Protein AF-A0A0N4YUX0-F1 (afdb_monomer)

Solvent-accessible surface area (backbone atoms only — not comparable to full-atom values): 8823 Å² total; per-residue (Å²): 139,81,87,86,78,88,76,80,74,81,72,75,75,76,70,77,75,61,90,71,56,71,70,41,81,44,76,43,88,58,68,46,72,51,75,52,65,40,68,67,52,82,41,48,25,62,46,74,36,71,28,44,40,40,41,39,42,43,87,66,28,19,44,30,41,37,63,78,43,41,24,34,42,57,51,41,85,89,80,67,41,58,74,42,21,30,42,34,46,33,42,29,42,97,86,71,50,78,45,77,57,67,70,45,44,18,65,63,73,63,77,70,44,80,50,95,24,27,32,39,37,43,35,40,39,18,68,47,60,35,81,81,21,30,30,36,32,34,36,41,38,36,37,48,45,71,62,50,55,55,54,56,60,66,72,72,114

Secondary structure (DSSP, 8-state):
------------------S----EEEEESS-EEEEEE-TTTTSPPPSSEEEEEEEEE-TTEEEEEEEEEEE-PPPPTTT-S--SEEEEEEEEPTTS-EEEEEEE-SSSPPPPEE-SSSEEEEEEEESS--TT--EEEEEEEEEEHHHHHHHHHHTT-

Organism: Nippostrongylus brasiliensis (NCBI:txid27835)

Nearest PDB structures (foldseek):
  4gz9-assembly1_A  TM=8.360E-01  e=1.068E-08  Mus musculus
  5cis-assembly1_A-2  TM=8.622E-01  e=3.166E-08  Rattus norvegicus
  5ckm-assembly1_A-2  TM=8.846E-01  e=2.363E-07  Rattus norvegicus
  4aqb-assembly1_A-2  TM=9.130E-01  e=7.396E-07  Homo sapiens
  7m0r-assembly1_F  TM=8.073E-01  e=2.008E-07  Mus musculus

Foldseek 3Di:
DDDDDPPPPPPPPPPVDDLEADEAEAEDQAKDKDKDFAPPPQAWHAAPYKYKYKQFYDLQKFKKKFWPFAFFDAADPPPNADDAKWKWKWAQAPVRDIDTDHTDGHGDGDDIGGDNHRIMMIIIHHHHTRNPTRHTMMMMIIHGSVVVVVVVVVVPD

Sequence (157 aa):
MRPVVWLLACTAIRTTAAAECADRHIFSDRPSTGTLESPAFPTPYRSGLSCLYNISTVSSNVVHITFLSFDLAENNRDSGQCLEAYVLVVVVDRLGKEHIGNRFCGSSLPAKIETMQPTVYVQFVSTAPGKHHRGFRLRYEIIYEGLFICQVASKKM

InterPro domains:
  IPR000859 CUB domain [PF00431] (32-140)
  IPR000859 CUB domain [PS01180] (21-143)
  IPR000859 CUB domain [SM00042] (22-143)
  IPR000859 CUB domain [cd00041] (31-142)
  IPR035914 Spermadhesin, CUB domain superfamily [G3DSA:2.60.120.290] (15-143)
  IPR035914 Spermadhesin, CUB domain superfamily [SSF49854] (31-142)
  IPR052129 Spermadhesin-Link domain-containing protein [PTHR46908] (32-146)

pLDDT: mean 86.95, std 16.77, range [38.97, 98.38]

Structure (mmCIF, N/CA/C/O backbone):
data_AF-A0A0N4YUX0-F1
#
_entry.id   AF-A0A0N4YUX0-F1
#
loop_
_atom_site.group_PDB
_atom_site.id
_atom_site.type_symbol
_atom_site.label_atom_id
_atom_site.label_alt_id
_atom_site.label_comp_id
_atom_site.label_asym_id
_atom_site.label_entity_id
_atom_site.label_seq_id
_atom_site.pdbx_PDB_ins_code
_atom_site.Cartn_x
_atom_site.Cartn_y
_atom_site.Cartn_z
_atom_site.occupancy
_atom_site.B_iso_or_equiv
_atom_site.auth_seq_id
_atom_site.auth_comp_id
_atom_site.auth_asym_id
_atom_site.auth_atom_id
_atom_site.pdbx_PDB_model_num
ATOM 1 N N . MET A 1 1 ? -38.141 -1.960 -53.283 1.00 38.97 1 MET A N 1
ATOM 2 C CA . MET A 1 1 ? -36.704 -1.610 -53.250 1.00 38.97 1 MET A CA 1
ATOM 3 C C . MET A 1 1 ? -36.328 -1.196 -51.828 1.00 38.97 1 MET A C 1
ATOM 5 O O . MET A 1 1 ? -37.071 -0.441 -51.222 1.00 38.97 1 MET A O 1
ATOM 9 N N . ARG A 1 2 ? -35.228 -1.740 -51.297 1.00 42.94 2 ARG A N 1
ATOM 10 C CA . ARG A 1 2 ? -34.439 -1.261 -50.132 1.00 42.94 2 ARG A CA 1
ATOM 11 C C . ARG A 1 2 ? -33.090 -0.750 -50.704 1.00 42.94 2 ARG A C 1
ATOM 13 O O . ARG A 1 2 ? -32.870 -1.037 -51.883 1.00 42.94 2 ARG A O 1
ATOM 20 N N . PRO A 1 3 ? -32.154 -0.113 -49.965 1.00 51.50 3 PRO A N 1
ATOM 21 C CA . PRO A 1 3 ? -32.100 0.241 -48.536 1.00 51.50 3 PRO A CA 1
ATOM 22 C C . PRO A 1 3 ? -32.403 1.762 -48.372 1.00 51.50 3 PRO A C 1
ATOM 24 O O . PRO A 1 3 ? -33.181 2.256 -49.177 1.00 51.50 3 PRO A O 1
ATOM 27 N N . VAL A 1 4 ? -31.986 2.570 -47.381 1.00 48.25 4 VAL A N 1
ATOM 28 C CA . VAL A 1 4 ? -31.017 2.467 -46.265 1.00 48.25 4 VAL A CA 1
ATOM 29 C C . VAL A 1 4 ? -31.603 3.112 -45.000 1.00 48.25 4 VAL A C 1
ATOM 31 O O . VAL A 1 4 ? -32.306 4.113 -45.080 1.00 48.25 4 VAL A O 1
ATOM 34 N N . VAL A 1 5 ? -31.265 2.561 -43.830 1.00 53.12 5 VAL A N 1
ATOM 35 C CA . VAL A 1 5 ? -31.385 3.230 -42.524 1.00 53.12 5 VAL A CA 1
ATOM 36 C C . VAL A 1 5 ? -29.972 3.572 -42.065 1.00 53.12 5 VAL A C 1
ATOM 38 O O . VAL A 1 5 ? -29.133 2.675 -41.970 1.00 53.12 5 VAL A O 1
ATOM 41 N N . TRP A 1 6 ? -29.704 4.844 -41.770 1.00 47.09 6 TRP A N 1
ATOM 42 C CA . TRP A 1 6 ? -28.454 5.254 -41.131 1.00 47.09 6 TRP A CA 1
ATOM 43 C C . TRP A 1 6 ? -28.484 4.837 -39.660 1.00 47.09 6 TRP A C 1
ATOM 45 O O . TRP A 1 6 ? -28.884 5.600 -38.784 1.00 47.09 6 TRP A O 1
ATOM 55 N N . LEU A 1 7 ? -28.065 3.601 -39.391 1.00 50.62 7 LEU A N 1
ATOM 56 C CA . LEU A 1 7 ? -27.664 3.209 -38.048 1.00 50.62 7 LEU A CA 1
ATOM 57 C C . LEU A 1 7 ? -26.413 4.015 -37.699 1.00 50.62 7 LEU A C 1
ATOM 59 O O . LEU A 1 7 ? -25.315 3.696 -38.155 1.00 50.62 7 LEU A O 1
ATOM 63 N N . LEU A 1 8 ? -26.587 5.056 -36.883 1.00 52.88 8 LEU A N 1
ATOM 64 C CA . LEU A 1 8 ? -25.489 5.654 -36.137 1.00 52.88 8 LEU A CA 1
ATOM 65 C C . LEU A 1 8 ? -24.949 4.575 -35.202 1.00 52.88 8 LEU A C 1
ATOM 67 O O . LEU A 1 8 ? -25.448 4.375 -34.094 1.00 52.88 8 LEU A O 1
ATOM 71 N N . ALA A 1 9 ? -23.951 3.838 -35.684 1.00 54.81 9 ALA A N 1
ATOM 72 C CA . ALA A 1 9 ? -23.185 2.936 -34.858 1.00 54.81 9 ALA A CA 1
ATOM 73 C C . ALA A 1 9 ? -22.519 3.789 -33.778 1.00 54.81 9 ALA A C 1
ATOM 75 O O . ALA A 1 9 ? -21.535 4.480 -34.036 1.00 54.81 9 ALA A O 1
ATOM 76 N N . CYS A 1 10 ? -23.071 3.746 -32.566 1.00 53.88 10 CYS A N 1
ATOM 77 C CA . CYS A 1 10 ? -22.393 4.232 -31.379 1.00 53.88 10 CYS A CA 1
ATOM 78 C C . CYS A 1 10 ? -21.244 3.256 -31.104 1.00 53.88 10 CYS A C 1
ATOM 80 O O . CYS A 1 10 ? -21.341 2.354 -30.272 1.00 53.88 10 CYS A O 1
ATOM 82 N N . THR A 1 11 ? -20.178 3.369 -31.900 1.00 52.44 11 THR A N 1
ATOM 83 C CA . THR A 1 11 ? -18.945 2.626 -31.705 1.00 52.44 11 THR A CA 1
ATOM 84 C C . THR A 1 11 ? -18.334 3.141 -30.420 1.00 52.44 11 THR A C 1
ATOM 86 O O . THR A 1 11 ? -17.579 4.113 -30.427 1.00 52.44 11 THR A O 1
ATOM 89 N N . ALA A 1 12 ? -18.678 2.483 -29.314 1.00 56.09 12 ALA A N 1
ATOM 90 C CA . ALA A 1 12 ? -17.878 2.528 -28.112 1.00 56.09 12 ALA A CA 1
ATOM 91 C C . ALA A 1 12 ? -16.455 2.166 -28.537 1.00 56.09 12 ALA A C 1
ATOM 93 O O . ALA A 1 12 ? -16.168 1.013 -28.877 1.00 56.09 12 ALA A O 1
ATOM 94 N N . ILE A 1 13 ? -15.591 3.182 -28.600 1.00 53.44 13 ILE A N 1
ATOM 95 C CA . ILE A 1 13 ? -14.168 2.989 -28.815 1.00 53.44 13 ILE A CA 1
ATOM 96 C C . ILE A 1 13 ? -13.748 2.074 -27.677 1.00 53.44 13 ILE A C 1
ATOM 98 O O . ILE A 1 13 ? -13.809 2.462 -26.512 1.00 53.44 13 ILE A O 1
ATOM 102 N N . ARG A 1 14 ? -13.371 0.837 -28.012 1.00 55.72 14 ARG A N 1
ATOM 103 C CA . ARG A 1 14 ? -12.678 -0.030 -27.069 1.00 55.72 14 ARG A CA 1
ATOM 104 C C . ARG A 1 14 ? -11.310 0.596 -26.862 1.00 55.72 14 ARG A C 1
ATOM 106 O O . ARG A 1 14 ? -10.351 0.220 -27.532 1.00 55.72 14 ARG A O 1
ATOM 113 N N . THR A 1 15 ? -11.237 1.563 -25.949 1.00 52.31 15 THR A N 1
ATOM 114 C CA . THR A 1 15 ? -10.006 1.844 -25.228 1.00 52.31 15 THR A CA 1
ATOM 115 C C . THR A 1 15 ? -9.495 0.491 -24.777 1.00 52.31 15 THR A C 1
ATOM 117 O O . THR A 1 15 ? -10.184 -0.254 -24.076 1.00 52.31 15 THR A O 1
ATOM 120 N N . THR A 1 16 ? -8.323 0.118 -25.277 1.00 50.00 16 THR A N 1
ATOM 121 C CA . THR A 1 16 ? -7.610 -1.040 -24.768 1.00 50.00 16 THR A CA 1
ATOM 122 C C . THR A 1 16 ? -7.264 -0.695 -23.336 1.00 50.00 16 THR A C 1
ATOM 124 O O . THR A 1 16 ? -6.280 0.011 -23.109 1.00 50.00 16 THR A O 1
ATOM 127 N N . ALA A 1 17 ? -8.110 -1.130 -22.400 1.00 49.94 17 ALA A N 1
ATOM 128 C CA . ALA A 1 17 ? -7.808 -1.059 -20.988 1.00 49.94 17 ALA A CA 1
ATOM 129 C C . ALA A 1 17 ? -6.388 -1.600 -20.829 1.00 49.94 17 ALA A C 1
ATOM 131 O O . ALA A 1 17 ? -6.085 -2.734 -21.233 1.00 49.94 17 ALA A O 1
ATOM 132 N N . ALA A 1 18 ? -5.506 -0.763 -20.280 1.00 49.44 18 ALA A N 1
ATOM 133 C CA . ALA A 1 18 ? -4.288 -1.279 -19.686 1.00 49.44 18 ALA A CA 1
ATOM 134 C C . ALA A 1 18 ? -4.705 -2.334 -18.647 1.00 49.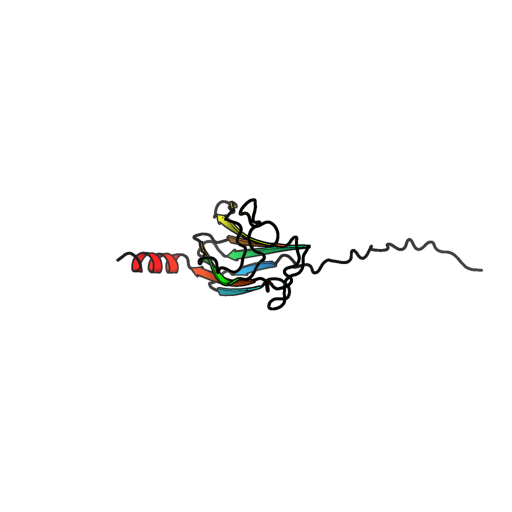44 18 ALA A C 1
ATOM 136 O O . ALA A 1 18 ? -5.879 -2.437 -18.299 1.00 49.44 18 ALA A O 1
ATOM 137 N N . ALA A 1 19 ? -3.784 -3.169 -18.169 1.00 57.28 19 ALA A N 1
ATOM 138 C CA . ALA A 1 19 ? -4.135 -4.185 -17.176 1.00 57.28 19 ALA A CA 1
ATOM 139 C C . ALA A 1 19 ? -4.547 -3.512 -15.849 1.00 57.28 19 ALA A C 1
ATOM 141 O O . ALA A 1 19 ? -3.728 -3.344 -14.952 1.00 57.28 19 ALA A O 1
ATOM 142 N N . GLU A 1 20 ? -5.801 -3.078 -15.765 1.00 66.62 20 GLU A N 1
ATOM 143 C CA . GLU A 1 20 ? -6.305 -2.170 -14.750 1.00 66.62 20 GLU A CA 1
ATOM 144 C C . GLU A 1 20 ? -6.511 -2.942 -13.456 1.00 66.62 20 GLU A C 1
ATOM 146 O O . GLU A 1 20 ? -7.346 -3.843 -13.345 1.00 66.62 20 GLU A O 1
ATOM 151 N N . CYS A 1 21 ? -5.744 -2.561 -12.441 1.00 79.44 21 CYS A N 1
ATOM 152 C CA . CYS A 1 21 ? -6.210 -2.742 -11.085 1.00 79.44 21 CYS A CA 1
ATOM 153 C C . CYS A 1 21 ? -7.435 -1.856 -10.886 1.00 79.44 21 CYS A C 1
ATOM 155 O O . CYS A 1 21 ? -7.328 -0.635 -10.899 1.00 79.44 21 CYS A O 1
ATOM 157 N N . ALA A 1 22 ? -8.590 -2.484 -10.691 1.00 80.06 22 ALA A N 1
ATOM 158 C CA . ALA A 1 22 ? -9.763 -1.780 -10.208 1.00 80.06 22 ALA A CA 1
ATOM 159 C C . ALA A 1 22 ? -9.516 -1.280 -8.779 1.00 80.06 22 ALA A C 1
ATOM 161 O O . ALA A 1 22 ? -8.909 -1.989 -7.966 1.00 80.06 22 ALA A O 1
ATOM 162 N N . ASP A 1 23 ? -10.042 -0.099 -8.466 1.00 88.75 23 ASP A N 1
ATOM 163 C CA . ASP A 1 23 ? -10.082 0.398 -7.096 1.00 88.75 23 ASP A CA 1
ATOM 164 C C . ASP A 1 23 ? -10.910 -0.546 -6.219 1.00 88.75 23 ASP A C 1
ATOM 166 O O . ASP A 1 23 ? -11.981 -1.027 -6.604 1.00 88.75 23 ASP A O 1
ATOM 170 N N . ARG A 1 24 ? -10.405 -0.839 -5.019 1.00 94.31 24 ARG A N 1
ATOM 171 C CA . ARG A 1 24 ? -11.032 -1.785 -4.090 1.00 94.31 24 ARG A CA 1
ATOM 172 C C . ARG A 1 24 ? -11.340 -1.106 -2.772 1.00 94.31 24 ARG A C 1
ATOM 174 O O . ARG A 1 24 ? -10.431 -0.716 -2.044 1.00 94.31 24 ARG A O 1
ATOM 181 N N . HIS A 1 25 ? -12.625 -1.051 -2.437 1.00 96.12 25 HIS A N 1
ATOM 182 C CA . HIS A 1 25 ? -13.083 -0.690 -1.102 1.00 96.12 25 HIS A CA 1
ATOM 183 C C . HIS A 1 25 ? -13.262 -1.951 -0.248 1.00 96.12 25 HIS A C 1
ATOM 185 O O . HIS A 1 25 ? -13.881 -2.925 -0.679 1.00 96.12 25 HIS A O 1
ATOM 191 N N . ILE A 1 26 ? -12.692 -1.935 0.952 1.00 97.56 26 ILE A N 1
ATOM 192 C CA . ILE A 1 26 ? -12.676 -3.036 1.912 1.00 97.56 26 ILE A CA 1
ATOM 193 C C . ILE A 1 26 ? -13.175 -2.467 3.231 1.00 97.56 26 ILE A C 1
ATOM 195 O O . ILE A 1 26 ? -12.452 -1.730 3.894 1.00 97.56 26 ILE A O 1
ATOM 199 N N . PHE A 1 27 ? -14.404 -2.818 3.600 1.00 97.62 27 PHE A N 1
ATOM 200 C CA . PHE A 1 27 ? -15.017 -2.411 4.859 1.00 97.62 27 PHE A CA 1
ATOM 201 C C . PHE A 1 27 ? -15.262 -3.627 5.758 1.00 97.62 27 PHE A C 1
ATOM 203 O O . PHE A 1 27 ? -15.713 -4.668 5.278 1.00 97.62 27 PHE A O 1
ATOM 210 N N . SER A 1 28 ? -15.003 -3.483 7.058 1.00 97.62 28 SER A N 1
ATOM 211 C CA . SER A 1 28 ? -15.371 -4.464 8.087 1.00 97.62 28 SER A CA 1
ATOM 212 C C . SER A 1 28 ? -15.832 -3.748 9.357 1.00 97.62 28 SER A C 1
ATOM 214 O O . SER A 1 28 ? -15.155 -2.846 9.839 1.00 97.62 28 SER A O 1
ATOM 216 N N . ASP A 1 29 ? -16.960 -4.162 9.937 1.00 96.06 29 ASP A N 1
ATOM 217 C CA . ASP A 1 29 ? -17.444 -3.684 11.244 1.00 96.06 29 ASP A CA 1
ATOM 218 C C . ASP A 1 29 ? -16.708 -4.348 12.426 1.00 96.06 29 ASP A C 1
ATOM 220 O O . ASP A 1 29 ? -16.715 -3.851 13.553 1.00 96.06 29 ASP A O 1
ATOM 224 N N . ARG A 1 30 ? -16.054 -5.483 12.168 1.00 95.19 30 ARG A N 1
ATOM 225 C CA . ARG A 1 30 ? -15.401 -6.344 13.163 1.00 95.19 30 ARG A CA 1
ATOM 226 C C . ARG A 1 30 ? -13.910 -6.507 12.874 1.00 95.19 30 ARG A C 1
ATOM 228 O O . ARG A 1 30 ? -13.489 -6.307 11.728 1.00 95.19 30 ARG A O 1
ATOM 235 N N . PRO A 1 31 ? -13.114 -6.938 13.870 1.00 95.56 31 PRO A N 1
ATOM 236 C CA . PRO A 1 31 ? -11.752 -7.378 13.631 1.00 95.56 31 PRO A CA 1
ATOM 237 C C . PRO A 1 31 ? -11.700 -8.453 12.550 1.00 95.56 31 PRO A C 1
ATOM 239 O O . PRO A 1 31 ? -12.460 -9.421 12.571 1.00 95.56 31 PRO A O 1
ATOM 242 N N . SER A 1 32 ? -10.806 -8.261 11.595 1.00 96.81 32 SER A N 1
ATOM 243 C CA . SER A 1 32 ? -10.620 -9.147 10.452 1.00 96.81 32 SER A CA 1
ATOM 244 C C . SER A 1 32 ? -9.209 -8.976 9.908 1.00 96.81 32 SER A C 1
ATOM 246 O O . SER A 1 32 ? -8.543 -7.972 10.160 1.00 96.81 32 SER A O 1
ATOM 248 N N . THR A 1 33 ? -8.728 -9.961 9.161 1.00 97.62 33 THR A N 1
ATOM 249 C CA . THR A 1 33 ? -7.443 -9.864 8.469 1.00 97.62 33 THR A CA 1
ATOM 250 C C . THR A 1 33 ? -7.627 -10.263 7.016 1.00 97.62 33 THR A C 1
ATOM 252 O O . THR A 1 33 ? -8.528 -11.028 6.670 1.00 97.62 33 THR A O 1
ATOM 255 N N . GLY A 1 34 ? -6.782 -9.728 6.146 1.00 97.62 34 GLY A N 1
ATOM 256 C CA . GLY A 1 34 ? -6.795 -10.069 4.732 1.00 97.62 34 GLY A CA 1
ATOM 257 C C . GLY A 1 34 ? -5.492 -9.679 4.061 1.00 97.62 34 GLY A C 1
ATOM 258 O O . GLY A 1 34 ? -4.621 -9.058 4.672 1.00 97.62 34 GLY A O 1
ATOM 259 N N . THR A 1 35 ? -5.334 -10.066 2.800 1.00 97.81 35 THR A N 1
ATOM 260 C CA . THR A 1 35 ? -4.120 -9.783 2.029 1.00 97.81 35 THR A CA 1
ATOM 261 C C . THR A 1 35 ? -4.422 -8.991 0.772 1.00 97.81 35 THR A C 1
ATOM 263 O O . THR A 1 35 ? -5.437 -9.217 0.112 1.00 97.81 35 THR A O 1
ATOM 266 N N . LEU A 1 36 ? -3.508 -8.084 0.434 1.00 96.75 36 LEU A N 1
ATOM 267 C CA . LEU A 1 36 ? -3.499 -7.329 -0.813 1.00 96.75 36 LEU A CA 1
ATOM 268 C C . LEU A 1 36 ? -2.203 -7.611 -1.554 1.00 96.75 36 LEU A C 1
ATOM 270 O O . LEU A 1 36 ? -1.140 -7.734 -0.946 1.00 96.75 36 LEU A O 1
ATOM 274 N N . GLU A 1 37 ? -2.315 -7.723 -2.866 1.00 96.19 37 GLU A N 1
ATOM 275 C CA . GLU A 1 37 ? -1.230 -8.090 -3.763 1.00 96.19 37 GLU A CA 1
ATOM 276 C C . GLU A 1 37 ? -1.223 -7.126 -4.947 1.00 96.19 37 GLU A C 1
ATOM 278 O O . GLU A 1 37 ? -2.278 -6.664 -5.388 1.00 96.19 37 GLU A O 1
ATOM 283 N N . SER A 1 38 ? -0.039 -6.817 -5.467 1.00 95.00 38 SER A N 1
ATOM 284 C CA . SER A 1 38 ? 0.088 -6.111 -6.742 1.00 95.00 38 SER A CA 1
ATOM 285 C C . SER A 1 38 ? -0.534 -6.927 -7.885 1.00 95.00 38 SER A C 1
ATOM 287 O O . SER A 1 38 ? -0.489 -8.161 -7.849 1.00 95.00 38 SER A O 1
ATOM 289 N N . PRO A 1 39 ? -1.055 -6.281 -8.944 1.00 93.00 39 PRO A N 1
ATOM 290 C CA . PRO A 1 39 ? -1.593 -6.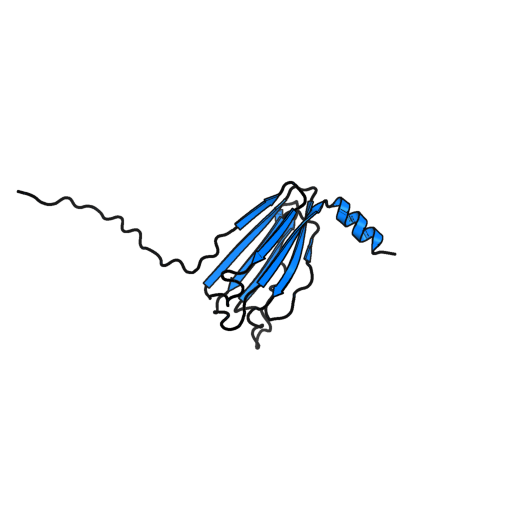987 -10.103 1.00 93.00 39 PRO A CA 1
ATOM 291 C C . PRO A 1 39 ? -0.611 -8.014 -10.671 1.00 93.00 39 PRO A C 1
ATOM 293 O O . PRO A 1 39 ? 0.560 -7.707 -10.889 1.00 93.00 39 PRO A O 1
ATOM 296 N N . ALA A 1 40 ? -1.119 -9.222 -10.922 1.00 91.12 40 ALA A N 1
ATOM 297 C CA . ALA A 1 40 ? -0.375 -10.383 -11.413 1.00 91.12 40 ALA A CA 1
ATOM 298 C C . ALA A 1 40 ? 0.728 -10.953 -10.488 1.00 91.12 40 ALA A C 1
ATOM 300 O O . ALA A 1 40 ? 1.469 -11.829 -10.936 1.00 91.12 40 ALA A O 1
ATOM 301 N N . PHE A 1 41 ? 0.815 -10.554 -9.211 1.00 93.50 41 PHE A N 1
ATOM 302 C CA . PHE A 1 41 ? 1.690 -11.211 -8.223 1.00 93.50 41 PHE A CA 1
ATOM 303 C C . PHE A 1 41 ? 1.464 -12.744 -8.212 1.00 93.50 41 PHE A C 1
ATOM 305 O O . PHE A 1 41 ? 0.316 -13.181 -8.302 1.00 93.50 41 PHE A O 1
ATOM 312 N N . PRO A 1 42 ? 2.511 -13.591 -8.111 1.00 95.12 42 PRO A N 1
ATOM 313 C CA . PRO A 1 42 ? 3.930 -13.274 -7.919 1.00 95.12 42 PRO A CA 1
ATOM 314 C C . PRO A 1 42 ? 4.715 -13.053 -9.228 1.00 95.12 42 PRO A C 1
ATOM 316 O O . PRO A 1 42 ? 5.945 -13.115 -9.214 1.00 95.12 42 PRO A O 1
ATOM 319 N N . THR A 1 43 ? 4.046 -12.851 -10.367 1.00 94.31 43 THR A N 1
ATOM 320 C CA . THR A 1 43 ? 4.712 -12.479 -11.628 1.00 94.31 43 THR A CA 1
ATOM 321 C C . THR A 1 43 ? 5.011 -10.972 -11.667 1.00 94.31 43 THR A C 1
ATOM 323 O O . THR A 1 43 ? 4.356 -10.211 -10.952 1.00 94.31 43 THR A O 1
ATOM 326 N N . PRO A 1 44 ? 5.992 -10.511 -12.469 1.00 94.62 44 PRO A N 1
ATOM 327 C CA . PRO A 1 44 ? 6.376 -9.102 -12.499 1.00 94.62 44 PRO A CA 1
ATOM 328 C C . PRO A 1 44 ? 5.238 -8.151 -12.880 1.00 94.62 44 PRO A C 1
ATOM 330 O O . PRO A 1 44 ? 4.506 -8.387 -13.845 1.00 94.62 44 PRO A O 1
ATOM 333 N N . TYR A 1 45 ? 5.125 -7.037 -12.153 1.00 93.31 45 TYR A N 1
ATOM 334 C CA . TYR A 1 45 ? 4.085 -6.041 -12.409 1.00 93.31 45 TYR A CA 1
ATOM 335 C C . TYR A 1 45 ? 4.311 -5.299 -13.737 1.00 93.31 45 TYR A C 1
ATOM 337 O O . TYR A 1 45 ? 5.435 -5.121 -14.223 1.00 93.31 45 TYR A O 1
ATOM 345 N N . ARG A 1 46 ? 3.207 -4.835 -14.326 1.00 93.12 46 ARG A N 1
ATOM 346 C CA . ARG A 1 46 ? 3.191 -4.062 -15.576 1.00 93.12 46 ARG A CA 1
ATOM 347 C C . ARG A 1 46 ? 3.333 -2.563 -15.298 1.00 93.12 46 ARG A C 1
ATOM 349 O O . ARG A 1 46 ? 3.015 -2.107 -14.208 1.00 93.12 46 ARG A O 1
ATOM 356 N N . SER A 1 47 ? 3.770 -1.810 -16.303 1.00 93.31 47 SER A N 1
ATOM 357 C CA . SER A 1 47 ? 3.708 -0.344 -16.321 1.00 93.31 47 SER A CA 1
ATOM 358 C C . SER A 1 47 ? 2.280 0.167 -16.512 1.00 93.31 47 SER A C 1
ATOM 360 O O . SER A 1 47 ? 1.456 -0.517 -17.122 1.00 93.31 47 SER A O 1
ATOM 362 N N . GLY A 1 48 ? 2.030 1.410 -16.101 1.00 92.19 48 GLY A N 1
ATOM 363 C CA . GLY A 1 48 ? 0.744 2.089 -16.277 1.00 92.19 48 GLY A CA 1
ATOM 364 C C . GLY A 1 48 ? -0.288 1.718 -15.213 1.00 92.19 48 GLY A C 1
ATOM 365 O O . GLY A 1 48 ? -1.482 1.763 -15.490 1.00 92.19 48 GLY A O 1
ATOM 366 N N . LEU A 1 49 ? 0.159 1.319 -14.019 1.00 93.38 49 LEU A N 1
ATOM 367 C CA . LEU A 1 49 ? -0.720 0.967 -12.903 1.00 93.38 49 LEU A CA 1
ATOM 368 C C . LEU A 1 49 ? -0.890 2.158 -11.957 1.00 93.38 49 LEU A C 1
ATOM 370 O O . LEU A 1 49 ? 0.085 2.826 -11.615 1.00 93.38 49 LEU A O 1
ATOM 374 N N . SER A 1 50 ? -2.122 2.378 -11.503 1.00 94.56 50 SER A N 1
ATOM 375 C CA . SER A 1 50 ? -2.479 3.303 -10.424 1.00 94.56 50 SER A CA 1
ATOM 376 C C . SER A 1 50 ? -3.646 2.700 -9.646 1.00 94.56 50 SER A C 1
ATOM 378 O O . SER A 1 50 ? -4.801 2.967 -9.952 1.00 94.56 50 SER A O 1
ATOM 380 N N . CYS A 1 51 ? -3.335 1.847 -8.676 1.00 94.69 51 CYS A N 1
ATOM 381 C CA . CYS A 1 51 ? -4.311 1.069 -7.918 1.00 94.69 51 CYS A CA 1
ATOM 382 C C . CYS A 1 51 ? -4.612 1.746 -6.581 1.00 94.69 51 CYS A C 1
ATOM 384 O O . CYS A 1 51 ? -3.660 2.001 -5.838 1.00 94.69 51 CYS A O 1
ATOM 386 N N . LEU A 1 52 ? -5.883 1.946 -6.222 1.00 96.19 52 LEU A N 1
ATOM 387 C CA . LEU A 1 52 ? -6.271 2.383 -4.879 1.00 96.19 52 LEU A CA 1
ATOM 388 C C . LEU A 1 52 ? -6.960 1.258 -4.092 1.00 96.19 52 LEU A C 1
ATOM 390 O O . LEU A 1 52 ? -8.016 0.749 -4.470 1.00 96.19 52 LEU A O 1
ATOM 394 N N . TYR A 1 53 ? -6.383 0.898 -2.947 1.00 97.19 53 TYR A N 1
ATOM 395 C CA . TYR A 1 53 ? -7.007 0.018 -1.961 1.00 97.19 53 TYR A CA 1
ATOM 396 C C . TYR A 1 53 ? -7.423 0.854 -0.750 1.00 97.19 53 TYR A C 1
ATOM 398 O O . TYR A 1 53 ? -6.573 1.312 0.011 1.00 97.19 53 TYR A O 1
ATOM 406 N N . ASN A 1 54 ? -8.725 1.053 -0.568 1.00 97.81 54 ASN A N 1
ATOM 407 C CA . ASN A 1 54 ? -9.290 1.748 0.584 1.00 97.81 54 ASN A CA 1
ATOM 408 C C . ASN A 1 54 ? -9.731 0.710 1.623 1.00 97.81 54 ASN A C 1
ATOM 410 O O . ASN A 1 54 ? -10.666 -0.051 1.371 1.00 97.81 54 ASN A O 1
ATOM 414 N N . ILE A 1 55 ? -9.044 0.672 2.767 1.00 98.38 55 ILE A N 1
ATOM 415 C CA . ILE A 1 55 ? -9.361 -0.193 3.904 1.00 98.38 55 ILE A CA 1
ATOM 416 C C . ILE A 1 55 ? -9.987 0.681 4.990 1.00 98.38 55 ILE A C 1
ATOM 418 O O . ILE A 1 55 ? -9.329 1.580 5.514 1.00 98.38 55 ILE A O 1
ATOM 422 N N . SER A 1 56 ? -11.238 0.404 5.344 1.00 97.69 56 SER A N 1
ATOM 423 C CA . SER A 1 56 ? -12.015 1.177 6.309 1.00 97.69 56 SER A CA 1
ATOM 424 C C . SER A 1 56 ? -12.722 0.279 7.333 1.00 97.69 56 SER A C 1
ATOM 426 O O . SER A 1 56 ? -13.016 -0.895 7.095 1.00 97.69 56 SER A O 1
ATOM 428 N N . THR A 1 57 ? -12.980 0.821 8.519 1.00 97.38 57 THR A N 1
ATOM 429 C CA . THR A 1 57 ? -13.673 0.127 9.611 1.00 97.38 57 THR A CA 1
ATOM 430 C C . THR A 1 57 ? -14.465 1.118 10.471 1.00 97.38 57 THR A C 1
ATOM 432 O O . THR A 1 57 ? -14.366 2.333 10.313 1.00 97.38 57 THR A O 1
ATOM 435 N N . VAL A 1 58 ? -15.278 0.607 11.396 1.00 96.00 58 VAL A N 1
ATOM 436 C CA . VAL A 1 58 ? -15.914 1.408 12.455 1.00 96.00 58 VAL A CA 1
ATOM 437 C C . VAL A 1 58 ? -14.885 2.059 13.388 1.00 96.00 58 VAL A C 1
ATOM 439 O O . VAL A 1 58 ? -13.780 1.550 13.571 1.00 96.00 58 VAL A O 1
ATOM 442 N N . SER A 1 59 ? -15.276 3.162 14.029 1.00 92.06 59 SER A N 1
ATOM 443 C CA . SER A 1 59 ? -14.405 4.011 14.856 1.00 92.06 59 SER A CA 1
ATOM 444 C C . SER A 1 59 ? -13.860 3.366 16.140 1.00 92.06 59 SER A C 1
ATOM 446 O O . SER A 1 59 ? -12.987 3.949 16.774 1.00 92.06 59 SER A O 1
ATOM 448 N N . SER A 1 60 ? -14.338 2.191 16.548 1.00 92.25 60 SER A N 1
ATOM 449 C CA . SER A 1 60 ? -13.779 1.413 17.669 1.00 92.25 60 SER A CA 1
ATOM 450 C C . SER A 1 60 ? -12.599 0.513 17.271 1.00 92.25 60 SER A C 1
ATOM 452 O O . SER A 1 60 ? -12.012 -0.153 18.129 1.00 92.25 60 SER A O 1
ATOM 454 N N . ASN A 1 61 ? -12.254 0.481 15.981 1.00 95.38 61 ASN A N 1
ATOM 455 C CA . ASN A 1 61 ? -11.194 -0.342 15.414 1.00 95.38 61 ASN A CA 1
ATOM 456 C C . ASN A 1 61 ? -10.112 0.527 14.754 1.00 95.38 61 ASN A C 1
ATOM 458 O O . ASN A 1 61 ? -10.357 1.667 14.357 1.00 95.38 61 ASN A O 1
ATOM 462 N N . VAL A 1 62 ? -8.929 -0.058 14.572 1.00 96.31 62 VAL A N 1
ATOM 463 C CA . VAL A 1 62 ? -7.794 0.539 13.856 1.00 96.31 62 VAL A CA 1
ATOM 464 C C . VAL A 1 62 ? -7.244 -0.429 12.808 1.00 96.31 62 VAL A C 1
ATOM 466 O O . VAL A 1 62 ? -7.415 -1.646 12.930 1.00 96.31 62 VAL A O 1
ATOM 469 N N . VAL A 1 63 ? -6.591 0.107 11.772 1.00 97.19 63 VAL A N 1
ATOM 470 C CA . VAL A 1 63 ? -6.031 -0.675 10.655 1.00 97.19 63 VAL A CA 1
ATOM 471 C C . VAL A 1 63 ? -4.507 -0.738 10.755 1.00 97.19 63 VAL A C 1
ATOM 473 O O . VAL A 1 63 ? -3.832 0.291 10.755 1.00 97.19 63 VAL A O 1
ATOM 476 N N . HIS A 1 64 ? -3.942 -1.943 10.801 1.00 96.62 64 HIS A N 1
ATOM 477 C CA . HIS A 1 64 ? -2.498 -2.186 10.736 1.00 96.62 64 HIS A CA 1
ATOM 478 C C . HIS A 1 64 ? -2.110 -2.809 9.390 1.00 96.62 64 HIS A C 1
ATOM 480 O O . HIS A 1 64 ? -2.861 -3.611 8.837 1.00 96.62 64 HIS A O 1
ATOM 486 N N . ILE A 1 65 ? -0.918 -2.483 8.882 1.00 97.88 65 ILE A N 1
ATOM 487 C CA . ILE A 1 65 ? -0.375 -3.013 7.621 1.00 97.88 65 ILE A CA 1
ATOM 488 C C . ILE A 1 65 ? 0.987 -3.662 7.870 1.00 97.88 65 ILE A C 1
ATOM 490 O O . ILE A 1 65 ? 1.888 -3.053 8.443 1.00 97.88 65 ILE A O 1
ATOM 494 N N . THR A 1 66 ? 1.153 -4.892 7.382 1.00 98.06 66 THR A N 1
ATOM 495 C CA . THR A 1 66 ? 2.417 -5.639 7.407 1.00 98.06 66 THR A CA 1
ATOM 496 C C . THR A 1 66 ? 2.759 -6.104 5.995 1.00 98.06 66 THR A C 1
ATOM 498 O O . THR A 1 66 ? 1.982 -6.839 5.387 1.00 98.06 66 THR A O 1
ATOM 501 N N . PHE A 1 67 ? 3.920 -5.728 5.460 1.00 98.06 67 PHE A N 1
ATOM 502 C CA . PHE A 1 67 ? 4.397 -6.280 4.190 1.00 98.06 67 PHE A CA 1
ATOM 503 C C . PHE A 1 67 ? 4.904 -7.715 4.397 1.00 98.06 67 PHE A C 1
ATOM 505 O O . PHE A 1 67 ? 5.664 -7.986 5.321 1.00 98.06 67 PHE A O 1
ATOM 512 N N . LEU A 1 68 ? 4.451 -8.642 3.550 1.00 97.94 68 LEU A N 1
ATOM 513 C CA . LEU A 1 68 ? 4.850 -10.057 3.547 1.00 97.94 68 LEU A CA 1
ATOM 514 C C . LEU A 1 68 ? 5.871 -10.356 2.441 1.00 97.94 68 LEU A C 1
ATOM 516 O O . LEU A 1 68 ? 6.700 -11.250 2.570 1.00 97.94 68 LEU A O 1
ATOM 520 N N . SER A 1 69 ? 5.794 -9.615 1.338 1.00 97.94 69 SER A N 1
ATOM 521 C CA . SER A 1 69 ? 6.763 -9.614 0.248 1.00 97.94 69 SER A CA 1
ATOM 522 C C . SER A 1 69 ? 6.782 -8.223 -0.374 1.00 97.94 69 SER A C 1
ATOM 524 O O . SER A 1 69 ? 5.723 -7.608 -0.530 1.00 97.94 69 SER A O 1
ATOM 526 N N . PHE A 1 70 ? 7.967 -7.720 -0.700 1.00 97.94 70 PHE A N 1
ATOM 527 C CA . PHE A 1 70 ? 8.145 -6.401 -1.289 1.00 97.94 70 PHE A CA 1
ATOM 528 C C . PHE A 1 70 ? 9.347 -6.425 -2.231 1.00 97.94 70 PHE A C 1
ATOM 530 O O . PHE A 1 70 ? 10.448 -6.783 -1.825 1.00 97.94 70 PHE A O 1
ATOM 537 N N . ASP A 1 71 ? 9.092 -6.145 -3.502 1.00 97.56 71 ASP A N 1
ATOM 538 C CA . ASP A 1 71 ? 10.035 -6.277 -4.606 1.00 97.56 71 ASP A CA 1
ATOM 539 C C . ASP A 1 71 ? 9.570 -5.348 -5.736 1.00 97.56 71 ASP A C 1
ATOM 541 O O . ASP A 1 71 ? 8.826 -5.748 -6.637 1.00 97.56 71 ASP A O 1
ATOM 545 N N . LEU A 1 72 ? 9.942 -4.072 -5.621 1.00 97.25 72 LEU A N 1
ATOM 546 C CA . LEU A 1 72 ? 9.676 -3.010 -6.592 1.00 97.25 72 LEU A CA 1
ATOM 547 C C . LEU A 1 72 ? 10.982 -2.487 -7.192 1.00 97.25 72 LEU A C 1
ATOM 549 O O . LEU A 1 72 ? 12.055 -2.689 -6.628 1.00 97.25 72 LEU A O 1
ATOM 553 N N . ALA A 1 73 ? 10.867 -1.757 -8.304 1.00 96.25 73 ALA A N 1
ATOM 554 C CA . ALA A 1 73 ? 11.962 -0.972 -8.863 1.00 96.25 73 ALA A CA 1
ATOM 555 C C . ALA A 1 73 ? 12.645 -0.140 -7.768 1.00 96.25 73 ALA A C 1
ATOM 557 O O . ALA A 1 73 ? 11.976 0.464 -6.926 1.00 96.25 73 ALA A O 1
ATOM 558 N N . GLU A 1 74 ? 13.975 -0.142 -7.776 1.00 95.50 74 GLU A N 1
ATOM 559 C CA . GLU A 1 74 ? 14.791 0.618 -6.830 1.00 95.50 74 GLU A CA 1
ATOM 560 C C . GLU A 1 74 ? 14.588 2.134 -6.997 1.00 95.50 74 GLU A C 1
ATOM 562 O O . GLU A 1 74 ? 13.999 2.617 -7.971 1.00 95.50 74 GLU A O 1
ATOM 567 N N . ASN A 1 75 ? 15.071 2.910 -6.028 1.00 94.31 75 ASN A N 1
ATOM 568 C CA . ASN A 1 75 ? 15.005 4.361 -6.124 1.00 94.31 75 ASN A CA 1
ATOM 569 C C . ASN A 1 75 ? 15.861 4.899 -7.289 1.00 94.31 75 ASN A C 1
ATOM 571 O O . ASN A 1 75 ? 16.894 4.341 -7.666 1.00 94.31 75 ASN A O 1
ATOM 575 N N . ASN A 1 76 ? 15.430 6.020 -7.871 1.00 93.38 76 ASN A N 1
ATOM 576 C CA . ASN A 1 76 ? 16.193 6.694 -8.914 1.00 93.38 76 ASN A CA 1
ATOM 577 C C . ASN A 1 76 ? 17.534 7.179 -8.336 1.00 93.38 76 ASN A C 1
ATOM 579 O O . ASN A 1 76 ? 17.564 7.831 -7.293 1.00 93.38 76 ASN A O 1
ATOM 583 N N . ARG A 1 77 ? 18.640 6.870 -9.025 1.00 90.50 77 ARG A N 1
ATOM 584 C CA . ARG A 1 77 ? 20.001 7.072 -8.500 1.00 90.50 77 ARG A CA 1
ATOM 585 C C . ARG A 1 77 ? 20.376 8.535 -8.264 1.00 90.50 77 ARG A C 1
ATOM 587 O O . ARG A 1 77 ? 21.149 8.802 -7.352 1.00 90.50 77 ARG A O 1
ATOM 594 N N . ASP A 1 78 ? 19.833 9.454 -9.057 1.00 91.94 78 ASP A N 1
ATOM 595 C CA . ASP A 1 78 ? 20.212 10.872 -9.027 1.00 91.94 78 ASP A CA 1
ATOM 596 C C . ASP A 1 78 ? 19.425 11.654 -7.964 1.00 91.94 78 ASP A C 1
ATOM 598 O O . ASP A 1 78 ? 19.965 12.522 -7.284 1.00 91.94 78 ASP A O 1
ATOM 602 N N . SER A 1 79 ? 18.138 11.331 -7.803 1.00 93.19 79 SER A N 1
ATOM 603 C CA . SER A 1 79 ? 17.227 11.992 -6.853 1.00 93.19 79 SER A CA 1
ATOM 604 C C . SER A 1 79 ? 17.077 11.262 -5.515 1.00 93.19 79 SER A C 1
ATOM 606 O O . SER A 1 79 ? 16.572 11.843 -4.555 1.00 93.19 79 SER A O 1
ATOM 608 N N . GLY A 1 80 ? 17.442 9.979 -5.450 1.00 92.62 80 GLY A N 1
ATOM 609 C CA . GLY A 1 80 ? 17.172 9.090 -4.319 1.00 92.62 80 GLY A CA 1
ATOM 610 C C . GLY A 1 80 ? 15.693 8.718 -4.135 1.00 92.62 80 GLY A C 1
ATOM 611 O O . GLY A 1 80 ? 15.367 8.031 -3.166 1.00 92.62 80 GLY A O 1
ATOM 612 N N . GLN A 1 81 ? 14.793 9.148 -5.030 1.00 93.44 81 GLN A N 1
ATOM 613 C CA . GLN A 1 81 ? 13.339 9.025 -4.866 1.00 93.44 81 GLN A CA 1
ATOM 614 C C . GLN A 1 81 ? 12.733 7.816 -5.589 1.00 93.44 81 GLN A C 1
ATOM 616 O O . GLN A 1 81 ? 13.203 7.371 -6.637 1.00 93.44 81 GLN A O 1
ATOM 621 N N . CYS A 1 82 ? 11.609 7.332 -5.062 1.00 95.19 82 CYS A N 1
ATOM 622 C CA . CYS A 1 82 ? 10.775 6.319 -5.701 1.00 95.19 82 CYS A CA 1
ATOM 623 C C . CYS A 1 82 ? 9.898 6.944 -6.805 1.00 95.19 82 CYS A C 1
ATOM 625 O O . CYS A 1 82 ? 8.881 7.586 -6.511 1.00 95.19 82 CYS A O 1
ATOM 627 N N . LEU A 1 83 ? 10.308 6.772 -8.069 1.00 92.88 83 LEU A N 1
ATOM 628 C CA . LEU A 1 83 ? 9.667 7.383 -9.249 1.00 92.88 83 LEU A CA 1
ATOM 629 C C . LEU A 1 83 ? 9.059 6.360 -10.231 1.00 92.88 83 LEU A C 1
ATOM 631 O O . LEU A 1 83 ? 8.021 6.636 -10.830 1.00 92.88 83 LEU A O 1
ATOM 635 N N . GLU A 1 84 ? 9.684 5.189 -10.395 1.00 94.31 84 GLU A N 1
ATOM 636 C CA . GLU A 1 84 ? 9.284 4.184 -11.397 1.00 94.31 84 GLU A CA 1
ATOM 637 C C . GLU A 1 84 ? 8.166 3.249 -10.924 1.00 94.31 84 GLU A C 1
ATOM 639 O O . GLU A 1 84 ? 7.233 2.946 -11.672 1.00 94.31 84 GLU A O 1
ATOM 644 N N . ALA A 1 85 ? 8.251 2.792 -9.676 1.00 95.94 85 ALA A N 1
ATOM 645 C CA . ALA A 1 85 ? 7.200 2.046 -9.003 1.00 95.94 85 ALA A CA 1
ATOM 646 C C . ALA A 1 85 ? 7.256 2.331 -7.502 1.00 95.94 85 ALA A C 1
ATOM 648 O O . ALA A 1 85 ? 8.341 2.372 -6.922 1.00 95.94 85 ALA A O 1
ATOM 649 N N . TYR A 1 86 ? 6.103 2.536 -6.871 1.00 97.44 86 TYR A N 1
ATOM 650 C CA . TYR A 1 86 ? 6.032 2.738 -5.429 1.00 97.44 86 TYR A CA 1
ATOM 651 C C . TYR A 1 86 ? 4.687 2.344 -4.830 1.00 97.44 86 TYR A C 1
ATOM 653 O O . TYR A 1 86 ? 3.639 2.457 -5.467 1.00 97.44 86 TYR A O 1
ATOM 661 N N . VAL A 1 87 ? 4.725 1.955 -3.557 1.00 97.94 87 VAL A N 1
ATOM 662 C CA . VAL A 1 87 ? 3.547 1.945 -2.685 1.00 97.94 87 VAL A CA 1
ATOM 663 C C . VAL A 1 87 ? 3.560 3.210 -1.834 1.00 97.94 87 VAL A C 1
ATOM 665 O O . VAL A 1 87 ? 4.578 3.550 -1.235 1.00 97.94 87 VAL A O 1
ATOM 668 N N . LEU A 1 88 ? 2.431 3.904 -1.776 1.00 97.25 88 LEU A N 1
ATOM 669 C CA . LEU A 1 88 ? 2.171 5.018 -0.873 1.00 97.25 88 LEU A CA 1
ATOM 670 C C . LEU A 1 88 ? 1.076 4.597 0.108 1.00 97.25 88 LEU A C 1
ATOM 672 O O . LEU A 1 88 ? 0.059 4.038 -0.299 1.00 97.25 88 LEU A O 1
ATOM 676 N N . VAL A 1 89 ? 1.279 4.868 1.395 1.00 97.81 89 VAL A N 1
ATOM 677 C CA . VAL A 1 89 ? 0.267 4.640 2.434 1.00 97.81 89 VAL A CA 1
ATOM 678 C C . VAL A 1 89 ? -0.196 5.994 2.958 1.00 97.81 89 VAL A C 1
ATOM 680 O O . VAL A 1 89 ? 0.623 6.807 3.386 1.00 97.81 89 VAL A O 1
ATOM 683 N N . VAL A 1 90 ? -1.503 6.237 2.903 1.00 98.19 90 VAL A N 1
ATOM 684 C CA . VAL A 1 90 ? -2.153 7.452 3.408 1.00 98.19 90 VAL A CA 1
ATOM 685 C C . VAL A 1 90 ? -3.078 7.043 4.543 1.00 98.19 90 VAL A C 1
ATOM 687 O O . VAL A 1 90 ? -3.938 6.182 4.371 1.00 98.19 90 VAL A O 1
ATOM 690 N N . VAL A 1 91 ? -2.893 7.637 5.716 1.00 97.88 91 VAL A N 1
ATOM 691 C CA . VAL A 1 91 ? -3.726 7.362 6.892 1.00 97.88 91 VAL A CA 1
ATOM 692 C C . VAL A 1 91 ? -4.755 8.477 7.012 1.00 97.88 91 VAL A C 1
ATOM 694 O O . VAL A 1 91 ? -4.378 9.646 7.045 1.00 97.88 91 VAL A O 1
ATOM 697 N N . VAL A 1 92 ? -6.042 8.141 7.076 1.00 97.75 92 VAL A N 1
ATOM 698 C CA . VAL A 1 92 ? -7.117 9.134 7.205 1.00 97.75 92 VAL A CA 1
ATOM 699 C C . VAL A 1 92 ? -7.584 9.154 8.649 1.00 97.75 92 VAL A C 1
ATOM 701 O O . VAL A 1 92 ? -8.012 8.128 9.178 1.00 97.75 92 VAL A O 1
ATOM 704 N N . ASP A 1 93 ? -7.472 10.305 9.309 1.00 95.00 93 ASP A N 1
ATOM 705 C CA . ASP A 1 93 ? -7.894 10.425 10.700 1.00 95.00 93 ASP A CA 1
ATOM 706 C C . ASP A 1 93 ? -9.420 10.511 10.864 1.00 95.00 93 ASP A C 1
ATOM 708 O O . ASP A 1 93 ? -10.186 10.653 9.910 1.00 95.00 93 ASP A O 1
ATOM 712 N N . ARG A 1 94 ? -9.877 10.422 12.116 1.00 92.75 94 ARG A N 1
ATOM 713 C CA . ARG A 1 94 ? -11.302 10.486 12.493 1.00 92.75 94 ARG A CA 1
ATOM 714 C C . ARG A 1 94 ? -11.999 11.807 12.131 1.00 92.75 94 ARG A C 1
ATOM 716 O O . ARG A 1 94 ? -13.222 11.861 12.213 1.00 92.75 94 ARG A O 1
ATOM 723 N N . LEU A 1 95 ? -11.257 12.854 11.762 1.00 94.56 95 LEU A N 1
ATOM 724 C CA . LEU A 1 95 ? -11.794 14.128 11.267 1.00 94.56 95 LEU A CA 1
ATOM 725 C C . LEU A 1 95 ? -11.855 14.170 9.728 1.00 94.56 95 LEU A C 1
ATOM 727 O O . LEU A 1 95 ? -12.256 15.184 9.162 1.00 94.56 95 LEU A O 1
ATOM 731 N N . GLY A 1 96 ? -11.462 13.086 9.051 1.00 94.12 96 GLY A N 1
ATOM 732 C CA . GLY A 1 96 ? -11.396 12.996 7.594 1.00 94.12 96 GLY A CA 1
ATOM 733 C C . GLY A 1 96 ? -10.138 13.622 6.990 1.00 94.12 96 GLY A C 1
ATOM 734 O O . GLY A 1 96 ? -10.074 13.778 5.773 1.00 94.12 96 GLY A O 1
ATOM 735 N N . LYS A 1 97 ? -9.136 13.997 7.800 1.00 97.00 97 LYS A N 1
ATOM 736 C CA . LYS A 1 97 ? -7.889 14.571 7.287 1.00 97.00 97 LYS A CA 1
ATOM 737 C C . LYS A 1 97 ? -6.918 13.465 6.882 1.00 97.00 97 LYS A C 1
ATOM 739 O O . LYS A 1 97 ? -6.629 12.548 7.650 1.00 97.00 97 LYS A O 1
ATOM 744 N N . GLU A 1 98 ? -6.370 13.602 5.681 1.00 97.56 98 GLU A N 1
ATOM 745 C CA . GLU A 1 98 ? -5.362 12.700 5.133 1.00 97.56 98 GLU A CA 1
ATOM 746 C C . GLU A 1 98 ? -3.952 13.043 5.638 1.00 97.56 98 GLU A C 1
ATOM 748 O O . GLU A 1 98 ? -3.504 14.192 5.581 1.00 97.56 98 GLU A O 1
ATOM 753 N N . HIS A 1 99 ? -3.231 12.021 6.098 1.00 96.75 99 HIS A N 1
ATOM 754 C CA . HIS A 1 99 ? -1.826 12.081 6.489 1.00 96.75 99 HIS A CA 1
ATOM 755 C C . HIS A 1 99 ? -1.027 11.211 5.518 1.00 96.75 99 HIS A C 1
ATOM 757 O O . HIS A 1 99 ? -1.041 9.979 5.592 1.00 96.75 99 HIS A O 1
ATOM 763 N N . ILE A 1 100 ? -0.379 11.869 4.559 1.00 96.19 100 ILE A N 1
ATOM 764 C CA . ILE A 1 100 ? 0.357 11.228 3.466 1.00 96.19 100 ILE A CA 1
ATOM 765 C C . ILE A 1 100 ? 1.707 10.726 3.993 1.00 96.19 100 ILE A C 1
ATOM 767 O O . ILE A 1 100 ? 2.514 11.514 4.487 1.00 96.19 100 ILE A O 1
ATOM 771 N N . GLY A 1 101 ? 1.947 9.417 3.899 1.00 92.19 101 GLY A N 1
ATOM 772 C CA . GLY A 1 101 ? 3.210 8.794 4.285 1.00 92.19 101 GLY A CA 1
ATOM 773 C C . GLY A 1 101 ? 4.309 8.906 3.223 1.00 92.19 101 GLY A C 1
ATOM 774 O O . GLY A 1 101 ? 4.176 9.574 2.199 1.00 92.19 101 GLY A O 1
ATOM 775 N N . ASN A 1 102 ? 5.411 8.193 3.457 1.00 92.06 102 ASN A N 1
ATOM 776 C CA . AS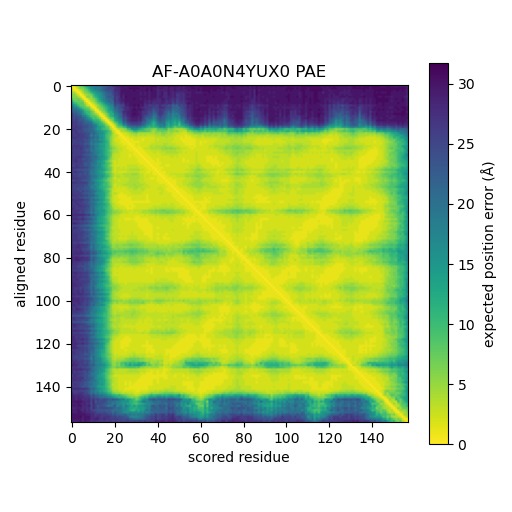N A 1 102 ? 6.490 8.067 2.479 1.00 92.06 102 ASN A CA 1
ATOM 777 C C . ASN A 1 102 ? 6.097 7.135 1.320 1.00 92.06 102 ASN A C 1
ATOM 779 O O . ASN A 1 102 ? 5.262 6.240 1.468 1.00 92.06 102 ASN A O 1
ATOM 783 N N . ARG A 1 103 ? 6.758 7.313 0.171 1.00 96.00 103 ARG A N 1
ATOM 784 C CA . ARG A 1 103 ? 6.750 6.331 -0.921 1.00 96.00 103 ARG A CA 1
ATOM 785 C C . ARG A 1 103 ? 7.756 5.225 -0.609 1.00 96.00 103 ARG A C 1
ATOM 787 O O . ARG A 1 103 ? 8.910 5.520 -0.314 1.00 96.00 103 ARG A O 1
ATOM 794 N N . PHE A 1 104 ? 7.329 3.974 -0.718 1.00 97.12 104 PHE A N 1
ATOM 795 C CA . PHE A 1 104 ? 8.166 2.787 -0.553 1.00 97.12 104 PHE A CA 1
ATOM 796 C C . PHE A 1 104 ? 8.484 2.178 -1.921 1.00 97.12 104 PHE A C 1
ATOM 798 O O . PHE A 1 104 ? 7.576 2.022 -2.741 1.00 97.12 104 PHE A O 1
ATOM 805 N N . CYS A 1 105 ? 9.742 1.808 -2.159 1.00 97.00 105 CYS A N 1
ATOM 806 C CA . CYS A 1 105 ? 10.215 1.139 -3.374 1.00 97.00 105 CYS A CA 1
ATOM 807 C C . CYS A 1 105 ? 11.483 0.309 -3.092 1.00 97.00 105 CYS A C 1
ATOM 809 O O . CYS A 1 105 ? 11.933 0.249 -1.945 1.00 97.00 105 CYS A O 1
ATOM 811 N N . GLY A 1 106 ? 12.023 -0.352 -4.116 1.00 96.44 106 GLY A N 1
ATOM 812 C CA . GLY A 1 106 ? 13.118 -1.309 -3.983 1.00 96.44 106 GLY A CA 1
ATOM 813 C C . GLY A 1 106 ? 12.702 -2.674 -3.429 1.00 96.44 106 GLY A C 1
ATOM 814 O O . GLY A 1 106 ? 11.519 -3.008 -3.327 1.00 96.44 106 GLY A O 1
ATOM 815 N N . SER A 1 107 ? 13.705 -3.471 -3.065 1.00 96.19 107 SER A N 1
ATOM 816 C CA . SER A 1 107 ? 13.564 -4.859 -2.585 1.00 96.19 107 SER A CA 1
ATOM 817 C C . SER A 1 107 ? 13.602 -5.035 -1.055 1.00 96.19 107 SER A C 1
ATOM 819 O O . SER A 1 107 ? 13.509 -6.155 -0.548 1.00 96.19 107 SER A O 1
ATOM 821 N N . SER A 1 108 ? 13.732 -3.945 -0.291 1.00 95.69 108 SER A N 1
ATOM 822 C CA . SER A 1 108 ? 13.711 -3.993 1.179 1.00 95.69 108 SER A CA 1
ATOM 823 C C . SER A 1 108 ? 12.281 -4.027 1.730 1.00 95.69 108 SER A C 1
ATOM 825 O O . SER A 1 108 ? 11.433 -3.243 1.313 1.00 95.69 108 SER A O 1
ATOM 827 N N . LEU A 1 109 ? 12.000 -4.924 2.682 1.00 96.81 109 LEU A N 1
ATOM 828 C CA . LEU A 1 109 ? 10.691 -5.005 3.343 1.00 96.81 109 LEU A CA 1
ATOM 829 C C . LEU A 1 109 ? 10.444 -3.758 4.215 1.00 96.81 109 LEU A C 1
ATOM 831 O O . LEU A 1 109 ? 11.195 -3.546 5.171 1.00 96.81 109 LEU A O 1
ATOM 835 N N . PRO A 1 110 ? 9.388 -2.959 3.955 1.00 96.69 110 PRO A N 1
ATOM 836 C CA . PRO A 1 110 ? 9.045 -1.835 4.814 1.00 96.69 110 PRO A CA 1
ATOM 837 C C . PRO A 1 110 ? 8.635 -2.303 6.215 1.00 96.69 110 PRO A C 1
ATOM 839 O O . PRO A 1 110 ? 8.049 -3.376 6.388 1.00 96.69 110 PRO A O 1
ATOM 842 N N . ALA A 1 111 ? 8.901 -1.467 7.220 1.00 96.44 111 ALA A N 1
ATOM 843 C CA . ALA A 1 111 ? 8.470 -1.722 8.591 1.00 96.44 111 ALA A CA 1
ATOM 844 C C . ALA A 1 111 ? 6.936 -1.843 8.694 1.00 96.44 111 ALA A C 1
ATOM 846 O O . ALA A 1 111 ? 6.193 -1.249 7.909 1.00 96.44 111 ALA A O 1
ATOM 847 N N . LYS A 1 112 ? 6.457 -2.592 9.697 1.00 95.56 112 LYS A N 1
ATOM 848 C CA . LYS A 1 112 ? 5.025 -2.672 10.014 1.00 95.56 112 LYS A CA 1
ATOM 849 C C . LYS A 1 112 ? 4.482 -1.273 10.319 1.00 95.56 112 LYS A C 1
ATOM 851 O O . LYS A 1 112 ? 5.053 -0.552 11.132 1.00 95.56 112 LYS A O 1
ATOM 856 N N . ILE A 1 113 ? 3.357 -0.928 9.701 1.00 95.56 113 ILE A N 1
ATOM 857 C CA . ILE A 1 113 ? 2.656 0.336 9.919 1.00 95.56 113 ILE A CA 1
ATOM 858 C C . ILE A 1 113 ? 1.503 0.059 10.885 1.00 95.56 113 ILE A C 1
ATOM 860 O O . ILE A 1 113 ? 0.499 -0.555 10.519 1.00 95.56 113 ILE A O 1
ATOM 864 N N . GLU A 1 114 ? 1.671 0.482 12.134 1.00 94.12 114 GLU A N 1
ATOM 865 C CA . GLU A 1 114 ? 0.647 0.420 13.179 1.00 94.12 114 GLU A CA 1
ATOM 866 C C . GLU A 1 114 ? -0.029 1.793 13.268 1.00 94.12 114 GLU A C 1
ATOM 868 O O . GLU A 1 114 ? 0.630 2.788 13.570 1.00 94.12 114 GLU A O 1
ATOM 873 N N . THR A 1 115 ? -1.320 1.874 12.933 1.00 93.44 115 THR A N 1
ATOM 874 C CA . THR A 1 115 ? -2.073 3.139 12.946 1.00 93.44 115 THR A CA 1
ATOM 875 C C . THR A 1 115 ? -3.039 3.197 14.124 1.00 93.44 115 THR A C 1
ATOM 877 O O . THR A 1 115 ? -3.465 2.174 14.648 1.00 93.44 115 THR A O 1
ATOM 880 N N . MET A 1 116 ? -3.432 4.416 14.496 1.00 92.81 116 MET A N 1
ATOM 881 C CA . MET A 1 116 ? -4.496 4.685 15.473 1.00 92.81 116 MET A CA 1
ATOM 882 C C . MET A 1 116 ? -5.800 5.144 14.797 1.00 92.81 116 MET A C 1
ATOM 884 O O . MET A 1 116 ? -6.586 5.881 15.392 1.00 92.81 116 MET A O 1
ATOM 888 N N . GLN A 1 117 ? -5.999 4.792 13.522 1.00 95.88 117 GLN A N 1
ATOM 889 C CA . GLN A 1 117 ? -7.078 5.339 12.699 1.00 95.88 117 GLN A CA 1
ATOM 890 C C . GLN A 1 117 ? -7.904 4.235 12.016 1.00 95.88 117 GLN A C 1
ATOM 892 O O . GLN A 1 117 ? -7.367 3.168 11.699 1.0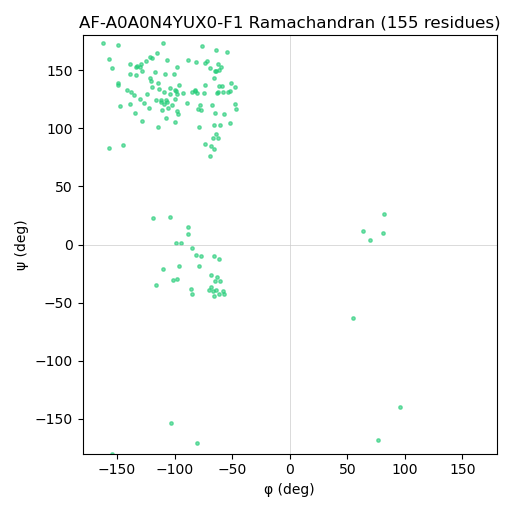0 95.88 117 GLN A O 1
ATOM 897 N N . PRO A 1 118 ? -9.207 4.480 11.776 1.00 96.25 118 PRO A N 1
ATOM 898 C CA . PRO A 1 118 ? -10.116 3.486 11.209 1.00 96.25 118 PRO A CA 1
ATOM 899 C C . PRO A 1 118 ? -10.028 3.367 9.680 1.00 96.25 118 PRO A C 1
A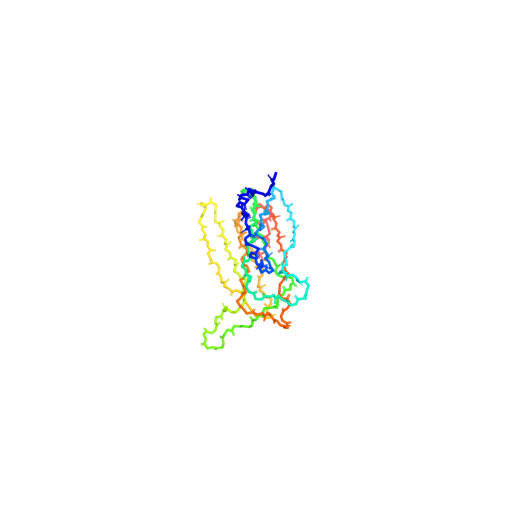TOM 901 O O . PRO A 1 118 ? -10.632 2.459 9.117 1.00 96.25 118 PRO A O 1
ATOM 904 N N . THR A 1 119 ? -9.311 4.264 8.998 1.00 97.88 119 THR A N 1
ATOM 905 C CA . THR A 1 119 ? -9.259 4.308 7.531 1.00 97.88 119 THR A CA 1
ATOM 906 C C . THR A 1 119 ? -7.828 4.497 7.044 1.00 97.88 119 THR A C 1
ATOM 908 O O . THR A 1 119 ? -7.120 5.413 7.469 1.00 97.88 119 THR A O 1
ATOM 911 N N . VAL A 1 120 ? -7.400 3.631 6.127 1.00 98.12 120 VAL A N 1
ATOM 912 C CA . VAL A 1 120 ? -6.082 3.680 5.489 1.00 98.12 120 VAL A C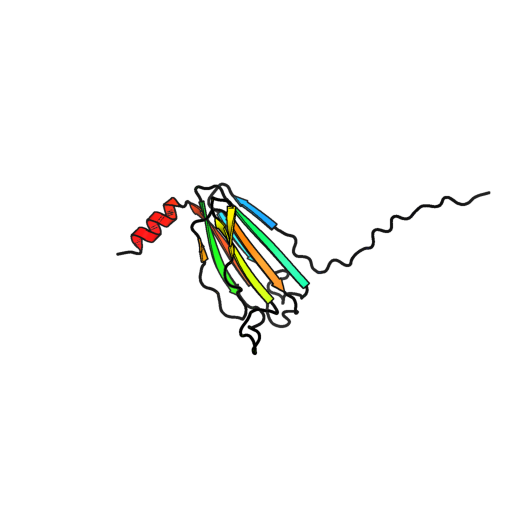A 1
ATOM 913 C C . VAL A 1 120 ? -6.227 3.393 4.001 1.00 98.12 120 VAL A C 1
ATOM 915 O O . VAL A 1 120 ? -6.836 2.401 3.597 1.00 98.12 120 VAL A O 1
ATOM 918 N N . TYR A 1 121 ? -5.619 4.241 3.181 1.00 97.94 121 TYR A N 1
ATOM 919 C CA . TYR A 1 121 ? -5.485 4.018 1.751 1.00 97.94 121 TYR A CA 1
ATOM 920 C C . TYR A 1 121 ? -4.088 3.483 1.444 1.00 97.94 121 TYR A C 1
ATOM 922 O O . TYR A 1 121 ? -3.080 4.030 1.895 1.00 97.94 121 TYR A O 1
ATOM 930 N N . VAL A 1 122 ? -4.024 2.429 0.637 1.00 97.88 122 VAL A N 1
ATOM 931 C CA . VAL A 1 122 ? -2.788 1.950 0.019 1.00 97.88 122 VAL A CA 1
ATOM 932 C C . VAL A 1 122 ? -2.892 2.225 -1.471 1.00 97.88 122 VAL A C 1
ATOM 934 O O . VAL A 1 122 ? -3.742 1.651 -2.149 1.00 97.88 122 VAL A O 1
ATOM 937 N N . GLN A 1 123 ? -2.028 3.092 -1.985 1.00 97.19 123 GLN A N 1
ATOM 938 C CA . GLN A 1 123 ? -1.928 3.373 -3.410 1.00 97.19 123 GLN A CA 1
ATOM 939 C C . GLN A 1 123 ? -0.692 2.675 -3.981 1.00 97.19 123 GLN A C 1
ATOM 941 O O . GLN A 1 123 ? 0.405 2.827 -3.444 1.00 97.19 123 GLN A O 1
ATOM 946 N N . PHE A 1 124 ? -0.844 1.929 -5.075 1.00 97.06 124 PHE A N 1
ATOM 947 C CA . PHE A 1 124 ? 0.283 1.388 -5.839 1.00 97.06 124 PHE A CA 1
ATOM 948 C C . PHE A 1 124 ? 0.358 2.068 -7.200 1.00 97.06 124 PHE A C 1
ATOM 950 O O . PHE A 1 124 ? -0.598 2.002 -7.971 1.00 97.06 124 PHE A O 1
ATOM 957 N N . VAL A 1 125 ? 1.494 2.693 -7.500 1.00 96.00 125 VAL A N 1
ATOM 958 C CA . VAL A 1 125 ? 1.741 3.364 -8.780 1.00 96.00 125 VAL A CA 1
ATOM 959 C C . VAL A 1 125 ? 2.942 2.720 -9.461 1.00 96.00 125 VAL A C 1
ATOM 961 O O . VAL A 1 125 ? 3.964 2.481 -8.820 1.00 96.00 125 VAL A O 1
ATOM 964 N N . SER A 1 126 ? 2.837 2.460 -10.764 1.00 95.19 126 SER A N 1
ATOM 965 C CA . SER A 1 126 ? 3.948 2.014 -11.608 1.00 95.19 126 SER A CA 1
ATOM 966 C C . SER A 1 126 ? 3.900 2.712 -12.964 1.00 95.19 126 SER A C 1
ATOM 968 O O . SER A 1 126 ? 2.932 2.583 -13.714 1.00 95.19 126 SER A O 1
ATOM 970 N N . THR A 1 127 ? 4.970 3.432 -13.293 1.00 93.56 127 THR A N 1
ATOM 971 C CA . THR A 1 127 ? 5.173 4.118 -14.577 1.00 93.56 127 THR A CA 1
ATOM 972 C C . THR A 1 127 ? 6.051 3.294 -15.527 1.00 93.56 127 THR A C 1
ATOM 974 O O . THR A 1 127 ? 5.828 3.324 -16.735 1.00 93.56 127 THR A O 1
ATOM 977 N N . ALA A 1 128 ? 6.974 2.483 -14.994 1.00 90.62 128 ALA A N 1
ATOM 978 C CA . ALA A 1 128 ? 7.849 1.575 -15.745 1.00 90.62 128 ALA A CA 1
ATOM 979 C C . ALA A 1 128 ? 7.602 0.092 -15.377 1.00 90.62 128 ALA A C 1
ATOM 981 O O . ALA A 1 128 ? 7.224 -0.201 -14.239 1.00 90.62 128 ALA A O 1
ATOM 982 N N . PRO A 1 129 ? 7.783 -0.865 -16.313 1.00 88.62 129 PRO A N 1
ATOM 983 C CA . PRO A 1 129 ? 7.465 -2.274 -16.077 1.00 88.62 129 PRO A CA 1
ATOM 984 C C . PRO A 1 129 ? 8.497 -2.930 -15.154 1.00 88.62 129 PRO A C 1
ATOM 986 O O . PRO A 1 129 ? 9.698 -2.766 -15.358 1.00 88.62 129 PRO A O 1
ATOM 989 N N . GLY A 1 130 ? 8.043 -3.746 -14.198 1.00 85.56 130 GLY A N 1
ATOM 990 C CA . GLY A 1 130 ? 8.911 -4.328 -13.170 1.00 85.56 130 GLY A CA 1
ATOM 991 C C . GLY A 1 130 ? 10.003 -5.262 -13.702 1.00 85.56 130 GLY A C 1
ATOM 992 O O . GLY A 1 130 ? 11.064 -5.348 -13.092 1.00 85.56 130 GLY A O 1
ATOM 993 N N . LYS A 1 131 ? 9.769 -5.924 -14.850 1.00 87.94 131 LYS A N 1
ATOM 994 C CA . LYS A 1 131 ? 10.638 -6.912 -15.543 1.00 87.94 131 LYS A CA 1
ATOM 995 C C . LYS A 1 131 ? 11.082 -8.111 -14.693 1.00 87.94 131 LYS A C 1
ATOM 997 O O . LYS A 1 131 ? 10.743 -9.240 -15.024 1.00 87.94 131 LYS A O 1
ATOM 1002 N N . HIS A 1 132 ? 11.835 -7.860 -13.629 1.00 90.06 132 HIS A N 1
ATOM 1003 C CA . HIS A 1 132 ? 12.311 -8.833 -12.645 1.00 90.06 132 HIS A CA 1
ATOM 1004 C C . HIS A 1 132 ? 11.633 -8.653 -11.277 1.00 90.06 132 HIS A C 1
ATOM 1006 O O . HIS A 1 132 ? 11.571 -9.605 -10.506 1.00 90.06 132 HIS A O 1
ATOM 1012 N N . HIS A 1 133 ? 11.076 -7.467 -11.014 1.00 95.38 133 HIS A N 1
ATOM 1013 C CA . HIS A 1 133 ? 10.413 -7.113 -9.763 1.00 95.38 133 HIS A CA 1
ATOM 1014 C C . HIS A 1 133 ? 8.983 -7.659 -9.695 1.00 95.38 133 HIS A C 1
ATOM 1016 O O . HIS A 1 133 ? 8.125 -7.284 -10.500 1.00 95.38 133 HIS A O 1
ATOM 1022 N N . ARG A 1 134 ? 8.723 -8.551 -8.734 1.00 95.44 134 ARG A N 1
ATOM 1023 C CA . ARG A 1 134 ? 7.458 -9.300 -8.585 1.00 95.44 134 ARG A CA 1
ATOM 1024 C C . ARG A 1 134 ? 6.306 -8.493 -7.992 1.00 95.44 134 ARG A C 1
ATOM 1026 O O . ARG A 1 134 ? 5.175 -8.969 -7.998 1.00 95.44 134 ARG A O 1
ATOM 1033 N N . GLY A 1 135 ? 6.571 -7.290 -7.488 1.00 96.12 135 GLY A N 1
ATOM 1034 C CA . GLY A 1 135 ? 5.571 -6.431 -6.870 1.00 96.12 135 GLY A CA 1
ATOM 1035 C C . GLY A 1 135 ? 5.543 -6.568 -5.351 1.00 96.12 135 GLY A C 1
ATOM 1036 O O . GLY A 1 135 ? 6.581 -6.663 -4.701 1.00 96.12 135 GLY A O 1
ATOM 1037 N N . PHE A 1 136 ? 4.354 -6.566 -4.756 1.00 97.25 136 PHE A N 1
ATOM 1038 C CA . PHE A 1 136 ? 4.211 -6.695 -3.308 1.00 97.25 136 PHE A CA 1
ATOM 1039 C C . PHE A 1 136 ? 3.054 -7.612 -2.923 1.00 97.25 136 PHE A C 1
ATOM 1041 O O . PHE A 1 136 ? 2.061 -7.739 -3.637 1.00 97.25 136 PHE A O 1
ATOM 1048 N N . ARG A 1 137 ? 3.173 -8.180 -1.724 1.00 98.06 137 ARG A N 1
ATOM 1049 C CA . ARG A 1 137 ? 2.093 -8.808 -0.968 1.00 98.06 137 ARG A CA 1
ATOM 1050 C C . ARG A 1 137 ? 2.122 -8.234 0.437 1.00 98.06 137 ARG A C 1
ATOM 1052 O O . ARG A 1 137 ? 3.146 -8.316 1.111 1.00 98.06 137 ARG A O 1
ATOM 1059 N N . LEU A 1 138 ? 1.006 -7.692 0.902 1.00 97.88 138 LEU A N 1
ATOM 1060 C CA . LEU A 1 138 ? 0.840 -7.204 2.268 1.00 97.88 138 LEU A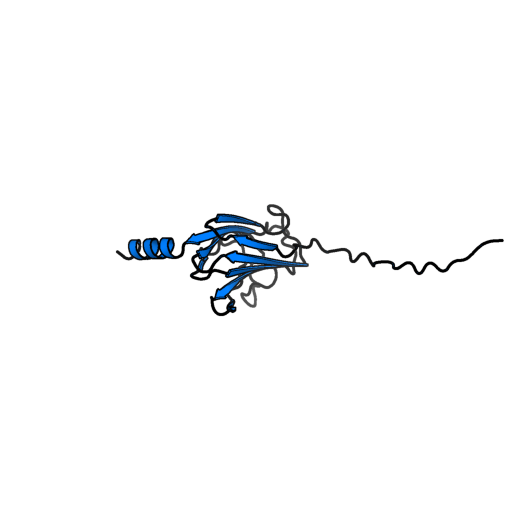 CA 1
ATOM 1061 C C . LEU A 1 138 ? -0.359 -7.870 2.942 1.00 97.88 138 LEU A C 1
ATOM 1063 O O . LEU A 1 138 ? -1.269 -8.369 2.278 1.00 97.88 138 LEU A O 1
ATOM 1067 N N . ARG A 1 139 ? -0.352 -7.867 4.271 1.00 98.38 139 ARG A N 1
ATOM 1068 C CA . ARG A 1 139 ? -1.478 -8.220 5.131 1.00 98.38 139 ARG A CA 1
ATOM 1069 C C . ARG A 1 139 ? -1.995 -6.952 5.797 1.00 98.38 139 ARG A C 1
ATOM 1071 O O . ARG A 1 139 ? -1.199 -6.206 6.366 1.00 98.38 139 ARG A O 1
ATOM 1078 N N . TYR A 1 140 ? -3.304 -6.740 5.750 1.00 98.12 140 TYR A N 1
ATOM 1079 C CA . TYR A 1 140 ? -3.977 -5.781 6.618 1.00 98.12 140 TYR A CA 1
ATOM 1080 C C . TYR A 1 140 ? -4.638 -6.515 7.784 1.00 98.12 140 TYR A C 1
ATOM 1082 O O . TYR A 1 140 ? -5.088 -7.657 7.648 1.00 98.12 140 TYR A O 1
ATOM 1090 N N . GLU A 1 141 ? -4.681 -5.855 8.934 1.00 97.50 141 GLU A N 1
ATOM 1091 C CA . GLU A 1 141 ? -5.279 -6.370 10.161 1.00 97.50 141 GLU A CA 1
ATOM 1092 C C . GLU A 1 141 ? -6.130 -5.259 10.775 1.00 97.50 141 GLU A C 1
ATOM 1094 O O . GLU A 1 141 ? -5.613 -4.220 11.179 1.00 97.50 141 GLU A O 1
ATOM 1099 N N . ILE A 1 142 ? -7.443 -5.472 10.797 1.00 97.25 142 ILE A N 1
ATOM 1100 C CA . ILE A 1 142 ? -8.416 -4.637 11.496 1.00 97.25 142 ILE A CA 1
ATOM 1101 C C . ILE A 1 142 ? -8.535 -5.212 12.905 1.00 97.25 142 ILE A C 1
ATOM 1103 O O . ILE A 1 142 ? -8.852 -6.392 13.064 1.00 97.25 142 ILE A O 1
ATOM 1107 N N . ILE A 1 143 ? -8.264 -4.399 13.924 1.00 95.12 143 ILE A N 1
ATOM 1108 C CA . ILE A 1 143 ? -8.272 -4.813 15.335 1.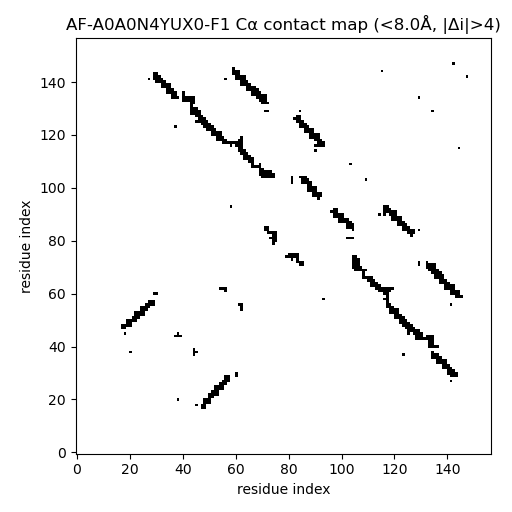00 95.12 143 ILE A CA 1
ATOM 1109 C C . ILE A 1 143 ? -9.032 -3.804 16.195 1.00 95.12 143 ILE A C 1
ATOM 1111 O O . ILE A 1 143 ? -9.072 -2.621 15.867 1.00 95.12 143 ILE A O 1
ATOM 1115 N N . TYR A 1 144 ? -9.607 -4.254 17.314 1.00 93.25 144 TYR A N 1
ATOM 1116 C CA . TYR A 1 144 ? -10.187 -3.347 18.309 1.00 93.25 144 TYR A CA 1
ATOM 1117 C C . TYR A 1 144 ? -9.103 -2.435 18.894 1.00 93.25 144 TYR A C 1
ATOM 1119 O O . TYR A 1 144 ? -8.071 -2.917 19.362 1.00 93.25 144 TYR A O 1
ATOM 1127 N N . GLU A 1 145 ? -9.366 -1.131 18.950 1.00 85.38 145 GLU A N 1
ATOM 1128 C CA . GLU A 1 145 ? -8.434 -0.132 19.492 1.00 85.38 145 GLU A CA 1
ATOM 1129 C C . GLU A 1 145 ? -8.046 -0.437 20.951 1.00 85.38 145 GLU A C 1
ATOM 1131 O O . GLU A 1 145 ? -6.872 -0.379 21.321 1.00 85.38 145 GLU A O 1
ATOM 1136 N N . GLY A 1 146 ? -9.011 -0.882 21.764 1.00 75.88 146 GLY A N 1
ATOM 1137 C CA . GLY A 1 146 ? -8.773 -1.292 23.152 1.00 75.88 146 GLY A CA 1
ATOM 1138 C C . GLY A 1 146 ? -7.783 -2.456 23.302 1.00 75.88 146 GLY A C 1
ATOM 1139 O O . GLY A 1 146 ? -7.022 -2.487 24.267 1.00 75.88 146 GLY A O 1
ATOM 1140 N N . LEU A 1 147 ? -7.721 -3.373 22.327 1.00 69.69 147 LEU A N 1
ATOM 1141 C CA . LEU A 1 147 ? -6.754 -4.476 22.332 1.00 69.69 147 LEU A CA 1
ATOM 1142 C C . LEU A 1 147 ? -5.321 -3.958 22.126 1.00 69.69 147 LEU A C 1
ATOM 1144 O O . LEU A 1 147 ? -4.382 -4.461 22.746 1.00 69.69 147 LEU A O 1
ATOM 1148 N N . PHE A 1 148 ? -5.155 -2.927 21.293 1.00 64.25 148 PHE A N 1
ATOM 1149 C CA . PHE A 1 148 ? -3.858 -2.301 21.047 1.00 64.25 148 PHE A CA 1
ATOM 1150 C C . PHE A 1 148 ? -3.355 -1.508 22.261 1.00 64.25 148 PHE A C 1
ATOM 1152 O O . PHE A 1 148 ? -2.179 -1.614 22.606 1.00 64.25 148 PHE A O 1
ATOM 1159 N N . ILE A 1 149 ? -4.235 -0.799 22.978 1.00 62.16 149 ILE A N 1
ATOM 1160 C CA . ILE A 1 149 ? -3.866 -0.080 24.213 1.00 62.16 149 ILE A CA 1
ATOM 1161 C C . ILE A 1 149 ? -3.254 -1.047 25.245 1.00 62.16 149 ILE A C 1
ATOM 1163 O O . ILE A 1 149 ? -2.210 -0.748 25.827 1.00 62.16 149 ILE A O 1
ATOM 1167 N N . CYS A 1 150 ? -3.833 -2.242 25.417 1.00 63.00 150 CYS A N 1
ATOM 1168 C CA . CYS A 1 150 ? -3.274 -3.282 26.288 1.00 63.00 150 CYS A CA 1
ATOM 1169 C C . CYS A 1 150 ? -1.900 -3.797 25.812 1.00 63.00 150 CYS A C 1
ATOM 1171 O O . CYS A 1 150 ? -1.011 -4.026 26.633 1.00 63.00 150 CYS A O 1
ATOM 1173 N N . GLN A 1 151 ? -1.700 -3.957 24.498 1.00 61.09 151 GLN A N 1
ATOM 1174 C CA . GLN A 1 151 ? -0.415 -4.380 23.921 1.00 61.09 151 GLN A CA 1
ATOM 1175 C C . GLN A 1 151 ? 0.684 -3.328 24.148 1.00 61.09 151 GLN A C 1
ATOM 1177 O O . GLN A 1 151 ? 1.792 -3.674 24.557 1.00 61.09 151 GLN A O 1
ATOM 1182 N N . VAL A 1 152 ? 0.374 -2.044 23.937 1.00 61.84 152 VAL A N 1
ATOM 1183 C CA . VAL A 1 152 ? 1.312 -0.929 24.156 1.00 61.84 152 VAL A CA 1
ATOM 1184 C C . VAL A 1 152 ? 1.658 -0.777 25.638 1.00 61.84 152 VAL A C 1
ATOM 1186 O O . VAL A 1 152 ? 2.823 -0.556 25.960 1.00 61.84 152 VAL A O 1
ATOM 1189 N N . ALA A 1 153 ? 0.687 -0.944 26.542 1.00 59.47 153 ALA A N 1
ATOM 1190 C CA . ALA A 1 153 ? 0.933 -0.922 27.984 1.00 59.47 153 ALA A CA 1
ATOM 1191 C C . ALA A 1 153 ? 1.888 -2.047 28.430 1.00 59.47 153 ALA A C 1
ATOM 1193 O O . ALA A 1 153 ? 2.813 -1.794 29.197 1.00 59.47 153 ALA A O 1
ATOM 1194 N N . SER A 1 154 ? 1.709 -3.263 27.902 1.00 58.91 154 SER A N 1
ATOM 1195 C CA . SER A 1 154 ? 2.550 -4.429 28.225 1.00 58.91 154 SER A CA 1
ATOM 1196 C C . SER A 1 154 ? 3.989 -4.319 27.697 1.00 58.91 154 SER A C 1
ATOM 1198 O O . SER A 1 154 ? 4.913 -4.876 28.278 1.00 58.91 154 SER A O 1
ATOM 1200 N N . LYS A 1 155 ? 4.215 -3.559 26.617 1.00 57.72 155 LYS A N 1
ATOM 1201 C CA . LYS A 1 155 ? 5.539 -3.391 25.987 1.00 57.72 155 LYS A CA 1
ATOM 1202 C C . LYS A 1 155 ? 6.368 -2.233 26.572 1.00 57.72 155 LYS A C 1
ATOM 1204 O O . LYS A 1 155 ? 7.373 -1.845 25.979 1.00 57.72 155 LYS A O 1
ATOM 1209 N N . LYS A 1 156 ? 5.916 -1.634 27.680 1.00 52.19 156 LYS A N 1
ATOM 1210 C CA . LYS A 1 156 ? 6.491 -0.420 28.287 1.00 52.19 156 LYS A CA 1
ATOM 1211 C C . LYS A 1 156 ? 7.024 -0.639 29.715 1.00 52.19 156 LYS A C 1
ATOM 1213 O O . LYS A 1 156 ? 7.125 0.326 30.473 1.00 52.19 156 LYS A O 1
ATOM 1218 N N . MET A 1 157 ? 7.338 -1.891 30.052 1.00 39.28 157 MET A N 1
ATOM 1219 C CA . MET A 1 157 ? 8.006 -2.346 31.279 1.00 39.28 157 MET A CA 1
ATOM 1220 C C . MET A 1 157 ? 9.26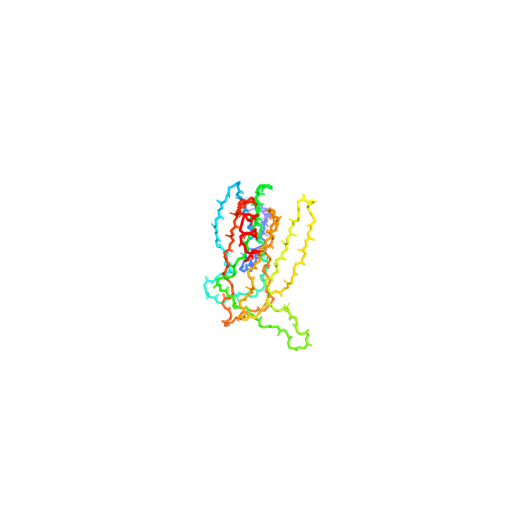4 -3.136 30.916 1.00 39.28 157 MET A C 1
ATOM 1222 O O . MET A 1 157 ? 9.213 -3.834 29.878 1.00 39.28 157 MET A O 1
#

Mean predicted aligned error: 9.01 Å

Radius of gyration: 20.67 Å; Cα contacts (8 Å, |Δi|>4): 354; chains: 1; bounding box: 57×28×84 Å